Protein AF-A0A944AKH6-F1 (afdb_monomer_lite)

Structure (mmCIF, N/CA/C/O backbone):
data_AF-A0A944AKH6-F1
#
_entry.id   AF-A0A944AKH6-F1
#
loop_
_atom_site.group_PDB
_atom_site.id
_atom_site.type_symbol
_atom_site.label_atom_id
_atom_site.label_alt_id
_atom_site.label_comp_id
_atom_site.label_asym_id
_atom_site.label_entity_id
_atom_site.label_seq_id
_atom_site.pdbx_PDB_ins_code
_atom_site.Cartn_x
_atom_site.Cartn_y
_atom_site.Cartn_z
_atom_site.occupancy
_atom_site.B_iso_or_equiv
_atom_site.auth_seq_id
_atom_site.auth_comp_id
_atom_site.auth_asym_id
_atom_site.auth_atom_id
_atom_site.pdbx_PDB_model_num
ATOM 1 N N . MET A 1 1 ? -28.537 5.935 29.066 1.00 47.75 1 MET A N 1
ATOM 2 C CA . MET A 1 1 ? -27.411 6.896 28.975 1.00 47.75 1 MET A CA 1
ATOM 3 C C . MET A 1 1 ? -26.175 6.103 28.599 1.00 47.75 1 MET A C 1
ATOM 5 O O . MET A 1 1 ? -25.874 5.145 29.293 1.00 47.75 1 MET A O 1
ATOM 9 N N . ILE A 1 2 ? -25.503 6.438 27.497 1.00 58.84 2 ILE A N 1
ATOM 10 C CA . ILE A 1 2 ? -24.245 5.775 27.126 1.00 58.84 2 ILE A CA 1
ATOM 11 C C . ILE A 1 2 ? -23.193 6.201 28.157 1.00 58.84 2 ILE A C 1
ATOM 13 O O . ILE A 1 2 ? -22.821 7.373 28.193 1.00 58.84 2 ILE A O 1
ATOM 17 N N . THR A 1 3 ? -22.761 5.278 29.017 1.00 74.69 3 THR A N 1
ATOM 18 C CA . THR A 1 3 ? -21.702 5.507 30.012 1.00 74.69 3 THR A CA 1
ATOM 19 C C . THR A 1 3 ? -20.430 6.013 29.325 1.00 74.69 3 THR A C 1
ATOM 21 O O . THR A 1 3 ? -20.097 5.548 28.232 1.00 74.69 3 THR A O 1
ATOM 24 N N . ASN A 1 4 ? -19.704 6.950 29.947 1.00 74.19 4 ASN A N 1
ATOM 25 C CA . ASN A 1 4 ? -18.485 7.549 29.377 1.00 74.19 4 ASN A CA 1
ATOM 26 C C . ASN A 1 4 ? -17.455 6.493 28.921 1.00 74.19 4 ASN A C 1
ATOM 28 O O . ASN A 1 4 ? -16.870 6.643 27.850 1.00 74.19 4 ASN A O 1
ATOM 32 N N . GLU A 1 5 ? -17.348 5.367 29.634 1.00 71.94 5 GLU A N 1
ATOM 33 C CA . GLU A 1 5 ? -16.509 4.222 29.245 1.00 71.94 5 GLU A CA 1
ATOM 34 C C . GLU A 1 5 ? -16.887 3.616 27.880 1.00 71.94 5 GLU A C 1
ATOM 36 O O . GLU A 1 5 ? -16.015 3.284 27.075 1.00 71.94 5 GLU A O 1
ATOM 41 N N . LYS A 1 6 ? -18.186 3.504 27.558 1.00 68.44 6 LYS A N 1
ATOM 42 C CA . LYS A 1 6 ? -18.638 3.010 26.244 1.00 68.44 6 LYS A CA 1
ATOM 43 C C . LYS A 1 6 ? -18.266 3.983 25.127 1.00 68.44 6 LYS A C 1
ATOM 45 O O . LYS A 1 6 ? -17.882 3.547 24.043 1.00 68.44 6 LYS A O 1
ATOM 50 N N . LYS A 1 7 ? -18.346 5.293 25.382 1.00 72.81 7 LYS A N 1
ATOM 51 C CA . LYS A 1 7 ? -17.962 6.333 24.412 1.00 72.81 7 LYS A CA 1
ATOM 52 C C . LYS A 1 7 ? -16.475 6.261 24.057 1.00 72.81 7 LYS A C 1
ATOM 54 O O . LYS A 1 7 ? -16.143 6.306 22.873 1.00 72.81 7 LYS A O 1
ATOM 59 N N . GLU A 1 8 ? -15.599 6.088 25.045 1.00 77.69 8 GLU A N 1
ATOM 60 C CA . GLU A 1 8 ? -14.155 5.942 24.814 1.00 77.69 8 GLU A CA 1
ATOM 61 C C . GLU A 1 8 ? -13.819 4.664 24.036 1.00 77.69 8 GLU A C 1
ATOM 63 O O . GLU A 1 8 ? -13.044 4.693 23.074 1.00 77.69 8 GLU A O 1
ATOM 68 N N . GLN A 1 9 ? -14.463 3.542 24.374 1.00 73.81 9 GLN A N 1
ATOM 69 C CA . GLN A 1 9 ? -14.283 2.290 23.636 1.00 73.81 9 GLN A CA 1
ATOM 70 C C . GLN A 1 9 ? -14.719 2.422 22.170 1.00 73.81 9 GLN A C 1
ATOM 72 O O . GLN A 1 9 ? -13.997 1.974 21.275 1.00 73.81 9 GLN A O 1
ATOM 77 N N . LEU A 1 10 ? -15.847 3.085 21.903 1.00 72.12 10 LEU A N 1
ATOM 78 C CA . LEU A 1 10 ? -16.334 3.344 20.545 1.00 72.12 10 LEU A CA 1
ATOM 79 C C . LEU A 1 10 ? -15.378 4.256 19.758 1.00 72.12 10 LEU A C 1
ATOM 81 O O . LEU A 1 10 ? -15.049 3.936 18.615 1.00 72.12 10 LEU A O 1
ATOM 85 N N . GLN A 1 11 ? -14.862 5.331 20.366 1.00 79.81 11 GLN A N 1
ATOM 86 C CA . GLN A 1 11 ? -13.870 6.207 19.724 1.00 79.81 11 GLN A CA 1
ATOM 87 C C . GLN A 1 11 ? -12.568 5.471 19.389 1.00 79.81 11 GLN A C 1
ATOM 89 O O . GLN A 1 11 ? -12.006 5.662 18.309 1.00 79.81 11 GLN A O 1
ATOM 94 N N . SER A 1 12 ? -12.102 4.588 20.276 1.00 77.38 12 SER A N 1
ATOM 95 C CA . SER A 1 12 ? -10.900 3.786 20.026 1.00 77.38 12 SER A CA 1
ATOM 96 C C . SER A 1 12 ? -11.069 2.849 18.821 1.00 77.38 12 SER A C 1
ATOM 98 O O . SER A 1 12 ? -10.146 2.687 18.022 1.00 77.38 12 SER A O 1
ATOM 100 N N . LEU A 1 13 ? -12.261 2.264 18.650 1.00 75.69 13 LEU A N 1
ATOM 101 C CA . LEU A 1 13 ? -12.589 1.401 17.516 1.00 75.69 13 LEU A CA 1
ATOM 102 C C . LEU A 1 13 ? -12.700 2.203 16.216 1.00 75.69 13 LEU A C 1
ATOM 104 O O . LEU A 1 13 ? -12.190 1.756 15.190 1.00 75.69 13 LEU A O 1
ATOM 108 N N . MET A 1 14 ? -13.296 3.398 16.266 1.00 74.00 14 MET A N 1
ATOM 109 C CA . MET A 1 14 ? -13.356 4.307 15.117 1.00 74.00 14 MET A CA 1
ATOM 110 C C . MET A 1 14 ? -11.960 4.716 14.644 1.00 74.00 14 MET A C 1
ATOM 112 O O . MET A 1 14 ? -11.679 4.592 13.454 1.00 74.00 14 MET A O 1
ATOM 116 N N . ARG A 1 15 ? -11.050 5.086 15.559 1.00 79.94 15 ARG A N 1
ATOM 117 C CA . ARG A 1 15 ? -9.652 5.389 15.205 1.00 79.94 15 ARG A CA 1
ATOM 118 C C . ARG A 1 15 ? -8.970 4.222 14.495 1.00 79.94 15 ARG A C 1
ATOM 120 O O . ARG A 1 15 ? -8.298 4.431 13.494 1.00 79.94 15 ARG A O 1
ATOM 127 N N . LYS A 1 16 ? -9.175 2.982 14.957 1.00 77.69 16 LYS A N 1
ATOM 128 C CA . LYS A 1 16 ? -8.605 1.786 14.303 1.00 77.69 16 LYS A CA 1
ATOM 129 C C . LYS A 1 16 ? -9.140 1.583 12.885 1.00 77.69 16 LYS A C 1
ATOM 131 O O . LYS A 1 16 ? -8.378 1.217 11.993 1.00 77.69 16 LYS A O 1
ATOM 136 N N . VAL A 1 17 ? -10.431 1.836 12.668 1.00 77.12 17 VAL A N 1
ATOM 137 C CA . VAL A 1 17 ? -11.050 1.786 11.334 1.00 77.12 17 VAL A CA 1
ATOM 138 C C . VAL A 1 17 ? -10.493 2.884 10.427 1.00 77.12 17 VAL A C 1
ATOM 140 O O . VAL A 1 17 ? -10.210 2.623 9.259 1.00 77.12 17 VAL A O 1
ATOM 143 N N . GLU A 1 18 ? -10.303 4.088 10.956 1.00 80.94 18 GLU A N 1
ATOM 144 C CA . GLU A 1 18 ? -9.761 5.230 10.221 1.00 80.94 18 GLU A CA 1
ATOM 145 C C . GLU A 1 18 ? -8.299 5.001 9.819 1.00 80.94 18 GLU A C 1
ATOM 147 O O . GLU A 1 18 ? -7.948 5.173 8.652 1.00 80.94 18 GLU A O 1
ATOM 152 N N . THR A 1 19 ? -7.472 4.477 10.730 1.00 81.56 19 THR A N 1
ATOM 153 C CA . THR A 1 19 ? -6.099 4.052 10.424 1.00 81.56 19 THR A CA 1
ATOM 154 C C . THR A 1 19 ? -6.072 2.979 9.335 1.00 81.56 19 THR A C 1
ATOM 156 O O . THR A 1 19 ? -5.315 3.108 8.375 1.00 81.56 19 THR A O 1
ATOM 159 N N . ALA A 1 20 ? -6.924 1.950 9.421 1.00 79.38 20 ALA A N 1
ATOM 160 C CA . ALA A 1 20 ? -7.012 0.918 8.385 1.00 79.38 20 ALA A CA 1
ATOM 161 C C . ALA A 1 20 ? -7.420 1.499 7.016 1.00 79.38 20 ALA A C 1
ATOM 163 O O . ALA A 1 20 ? -6.931 1.056 5.977 1.00 79.38 20 ALA A O 1
ATOM 164 N N . ASN A 1 21 ? -8.283 2.520 7.007 1.00 82.56 21 ASN A N 1
ATOM 165 C CA . ASN A 1 21 ? -8.678 3.223 5.789 1.00 82.56 21 ASN A CA 1
ATOM 166 C C . ASN A 1 21 ? -7.524 4.059 5.209 1.00 82.56 21 ASN A C 1
ATOM 168 O O . ASN A 1 21 ? -7.339 4.072 3.994 1.00 82.56 21 ASN A O 1
ATOM 172 N N . GLY A 1 22 ? -6.720 4.696 6.066 1.00 84.56 22 GLY A N 1
ATOM 173 C CA . GLY A 1 22 ? -5.494 5.393 5.669 1.00 84.56 22 GLY A CA 1
ATOM 174 C C . GLY A 1 22 ? -4.469 4.453 5.028 1.00 84.56 22 GLY A C 1
ATOM 175 O O . GLY A 1 22 ? -3.979 4.738 3.939 1.00 84.56 22 GLY A O 1
ATOM 176 N N . PHE A 1 23 ? -4.219 3.286 5.632 1.00 84.12 23 PHE A N 1
ATOM 177 C CA . PHE A 1 23 ? -3.347 2.260 5.042 1.00 84.12 23 PHE A CA 1
ATOM 178 C C . PHE A 1 23 ? -3.841 1.803 3.668 1.00 84.12 23 PHE A C 1
ATOM 180 O O . PHE A 1 23 ? -3.056 1.732 2.726 1.00 84.12 23 PHE A O 1
ATOM 187 N N . ARG A 1 24 ? -5.149 1.564 3.517 1.00 83.50 24 ARG A N 1
ATOM 188 C CA . ARG A 1 24 ? -5.742 1.214 2.219 1.00 83.50 24 ARG A CA 1
ATOM 189 C C . ARG A 1 24 ? -5.487 2.281 1.150 1.00 83.50 24 ARG A C 1
ATOM 191 O O . ARG A 1 24 ? -5.232 1.926 0.005 1.00 83.50 24 ARG A O 1
ATOM 198 N N . LEU A 1 25 ? -5.566 3.566 1.495 1.00 87.25 25 LEU A N 1
ATOM 199 C CA . LEU A 1 25 ? -5.293 4.649 0.545 1.00 87.25 25 LEU A CA 1
ATOM 200 C C . LEU A 1 25 ? -3.827 4.672 0.102 1.00 87.25 25 LEU A C 1
ATOM 202 O O . LEU A 1 25 ? -3.565 4.900 -1.074 1.00 87.25 25 LEU A O 1
ATOM 206 N N . ILE A 1 26 ? -2.890 4.390 1.012 1.00 89.94 26 ILE A N 1
ATOM 207 C CA . ILE A 1 26 ? -1.462 4.280 0.684 1.00 89.94 26 ILE A CA 1
ATOM 208 C C . ILE A 1 26 ? -1.230 3.143 -0.316 1.00 89.94 26 ILE A C 1
ATOM 210 O O . ILE A 1 26 ? -0.576 3.362 -1.331 1.00 89.94 26 ILE A O 1
ATOM 214 N N . PHE A 1 27 ? -1.815 1.968 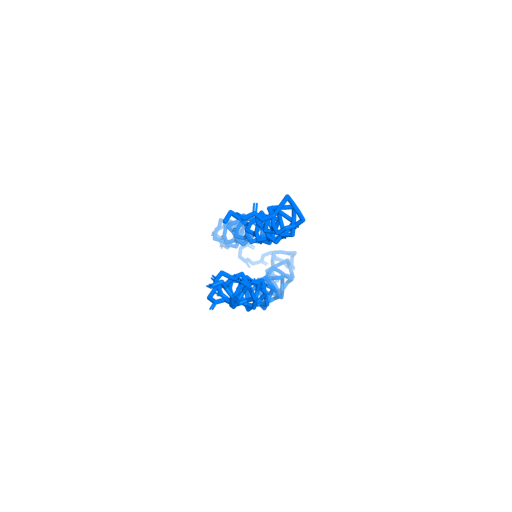-0.070 1.00 86.62 27 PHE A N 1
ATOM 215 C CA . PHE A 1 27 ? -1.743 0.819 -0.981 1.00 86.62 27 PHE A CA 1
ATOM 216 C C . PHE A 1 27 ? -2.283 1.162 -2.374 1.00 86.62 27 PHE A C 1
ATOM 218 O O . PHE A 1 27 ? -1.565 1.066 -3.366 1.00 86.62 27 PHE A O 1
ATOM 225 N N . LEU A 1 28 ? -3.485 1.743 -2.446 1.00 87.88 28 LEU A N 1
ATOM 226 C CA . LEU A 1 28 ? -4.063 2.196 -3.717 1.00 87.88 28 LEU A CA 1
ATOM 227 C C . LEU A 1 28 ? -3.183 3.223 -4.447 1.00 87.88 28 LEU A C 1
ATOM 229 O O . LEU A 1 28 ? -3.081 3.187 -5.673 1.00 87.88 28 LEU A O 1
ATOM 233 N N . PHE A 1 29 ? -2.548 4.135 -3.712 1.00 92.00 29 PHE A N 1
ATOM 234 C CA . PHE A 1 29 ? -1.649 5.128 -4.292 1.00 92.00 29 PHE A CA 1
ATOM 235 C C . PHE A 1 29 ? -0.373 4.488 -4.855 1.00 92.00 29 PHE A C 1
ATOM 237 O O . PHE A 1 29 ? 0.034 4.810 -5.972 1.00 92.00 29 PHE A O 1
ATOM 244 N N . VAL A 1 30 ? 0.227 3.542 -4.129 1.00 90.75 30 VAL A N 1
ATOM 245 C CA . VAL A 1 30 ? 1.376 2.761 -4.614 1.00 90.75 30 VAL A CA 1
ATOM 246 C C . VAL A 1 30 ? 0.990 1.957 -5.855 1.00 90.75 30 VAL A C 1
ATOM 248 O O . VAL A 1 30 ? 1.705 2.010 -6.857 1.00 90.75 30 VAL A O 1
ATOM 251 N N . GLY A 1 31 ? -0.164 1.287 -5.835 1.00 91.00 31 GLY A N 1
ATOM 252 C CA . GLY A 1 31 ? -0.701 0.571 -6.989 1.00 91.00 31 GLY A CA 1
ATOM 253 C C . GLY A 1 31 ? -0.853 1.471 -8.218 1.00 91.00 31 GLY A C 1
ATOM 254 O O . GLY A 1 31 ? -0.416 1.100 -9.306 1.00 91.00 31 GLY A O 1
ATOM 255 N N . LEU A 1 32 ? -1.380 2.690 -8.050 1.00 93.06 32 LEU A N 1
ATOM 256 C CA . LEU A 1 32 ? -1.495 3.671 -9.134 1.00 93.06 32 LEU A CA 1
ATOM 257 C C . LEU A 1 32 ? -0.128 4.052 -9.723 1.00 93.06 32 LEU A C 1
ATOM 259 O O . LEU A 1 32 ? 0.022 4.093 -10.945 1.00 93.06 32 LEU A O 1
ATOM 263 N N . LEU A 1 33 ? 0.874 4.307 -8.876 1.00 93.75 33 LEU A N 1
ATOM 264 C CA . LEU A 1 33 ? 2.228 4.642 -9.328 1.00 93.75 33 LEU A CA 1
ATOM 265 C C . LEU A 1 33 ? 2.874 3.496 -10.111 1.00 93.75 33 LEU A C 1
ATOM 267 O O . LEU A 1 33 ? 3.482 3.741 -11.153 1.00 93.75 33 LEU A O 1
ATOM 271 N N . LEU A 1 34 ? 2.714 2.252 -9.651 1.00 92.25 34 LEU A N 1
ATOM 272 C CA . LEU A 1 34 ? 3.201 1.074 -10.372 1.00 92.25 34 LEU A CA 1
ATOM 273 C C . LEU A 1 34 ? 2.518 0.930 -11.731 1.00 92.25 34 LEU A C 1
ATOM 275 O O . LEU A 1 34 ? 3.178 0.626 -12.722 1.00 92.25 34 LEU A O 1
ATOM 279 N N . LEU A 1 35 ? 1.213 1.192 -11.794 1.00 92.06 35 LEU A N 1
ATOM 280 C CA . LEU A 1 35 ? 0.443 1.110 -13.030 1.00 92.06 35 LEU A CA 1
ATOM 281 C C . LEU A 1 35 ? 0.907 2.159 -14.047 1.00 92.06 35 LEU A C 1
ATOM 283 O O . LEU A 1 35 ? 1.098 1.837 -15.218 1.00 92.06 35 LEU A O 1
ATOM 287 N N . LEU A 1 36 ? 1.165 3.390 -13.595 1.00 93.44 36 LEU A N 1
ATOM 288 C CA . LEU A 1 36 ? 1.754 4.443 -14.425 1.00 93.44 36 LEU A CA 1
ATOM 289 C C . LEU A 1 36 ? 3.166 4.065 -14.884 1.00 93.44 36 LEU A C 1
ATOM 291 O O . LEU A 1 36 ? 3.468 4.175 -16.071 1.00 93.44 36 LEU A O 1
ATOM 295 N N . PHE A 1 37 ? 4.013 3.576 -13.975 1.00 92.38 37 PHE A N 1
ATOM 296 C CA . PHE A 1 37 ? 5.367 3.130 -14.300 1.00 92.38 37 PHE A CA 1
ATOM 297 C C . PHE A 1 37 ? 5.364 2.031 -15.368 1.00 92.38 37 PHE A C 1
ATOM 299 O O . PHE A 1 37 ? 6.084 2.140 -16.357 1.00 92.38 37 PHE A O 1
ATOM 306 N N . LEU A 1 38 ? 4.523 1.007 -15.211 1.00 91.75 38 LEU A N 1
ATOM 307 C CA . LEU A 1 38 ? 4.388 -0.075 -16.183 1.00 91.75 38 LEU A CA 1
ATOM 308 C C . LEU A 1 38 ? 3.830 0.435 -17.514 1.00 91.75 38 LEU A C 1
ATOM 310 O O . LEU A 1 38 ? 4.370 0.105 -18.564 1.00 91.75 38 LEU A O 1
ATOM 314 N N . TYR A 1 39 ? 2.789 1.269 -17.490 1.00 93.00 39 TYR A N 1
ATOM 315 C CA . TYR A 1 39 ? 2.147 1.769 -18.705 1.00 93.00 39 TYR A CA 1
ATOM 316 C C . TYR A 1 39 ? 3.073 2.665 -19.538 1.00 93.00 39 TYR A C 1
ATOM 318 O O . TYR A 1 39 ? 3.236 2.448 -20.740 1.00 93.00 39 TYR A O 1
ATOM 326 N N . PHE A 1 40 ? 3.695 3.667 -18.913 1.00 93.88 40 PHE A N 1
ATOM 327 C CA . PHE A 1 40 ? 4.606 4.582 -19.603 1.00 93.88 40 PHE A CA 1
ATOM 328 C C . PHE A 1 40 ? 5.956 3.929 -19.892 1.00 93.88 40 PHE A C 1
ATOM 330 O O . PHE A 1 40 ? 6.504 4.106 -20.980 1.00 93.88 40 PHE A O 1
ATOM 337 N N . GLY A 1 41 ? 6.473 3.137 -18.953 1.00 89.94 41 GLY A N 1
ATOM 338 C CA . GLY A 1 41 ? 7.729 2.421 -19.122 1.00 89.94 41 GLY A CA 1
ATOM 339 C C . GLY A 1 41 ? 7.661 1.398 -20.252 1.00 89.94 41 GLY A C 1
ATOM 340 O O . GLY A 1 41 ? 8.590 1.330 -21.048 1.00 89.94 41 GLY A O 1
ATOM 341 N N . ASN A 1 42 ? 6.530 0.708 -20.428 1.00 91.56 42 ASN A N 1
ATOM 342 C CA . ASN A 1 42 ? 6.359 -0.230 -21.536 1.00 91.56 42 ASN A CA 1
ATOM 343 C C . ASN A 1 42 ? 6.328 0.473 -22.902 1.00 91.56 42 ASN A C 1
ATOM 345 O O . ASN A 1 42 ? 6.706 -0.119 -23.901 1.00 91.56 42 ASN A O 1
ATOM 349 N N . LYS A 1 43 ? 5.918 1.746 -22.974 1.00 90.81 43 LYS A N 1
ATOM 350 C CA . LYS A 1 43 ? 5.957 2.510 -24.233 1.00 90.81 43 LYS A CA 1
ATOM 351 C C . LYS A 1 43 ? 7.348 3.023 -24.593 1.00 90.81 43 LYS A C 1
ATOM 353 O O . LYS A 1 43 ? 7.632 3.190 -25.772 1.00 90.81 43 LYS A O 1
ATOM 358 N N . MET A 1 44 ? 8.181 3.320 -23.598 1.00 91.50 44 MET A N 1
ATOM 359 C CA . MET A 1 44 ? 9.483 3.962 -23.815 1.00 91.50 44 MET A CA 1
ATOM 360 C C . MET A 1 44 ? 10.669 2.994 -23.724 1.00 91.50 44 MET A C 1
ATOM 362 O O . MET A 1 44 ? 11.703 3.246 -24.332 1.00 91.50 44 MET A O 1
ATOM 366 N N . PHE A 1 45 ? 10.537 1.900 -22.970 1.00 91.88 45 PHE A N 1
ATOM 367 C CA . PHE A 1 45 ? 11.658 1.058 -22.545 1.00 91.88 45 PHE A CA 1
ATOM 368 C C . PHE A 1 45 ? 11.343 -0.447 -22.589 1.00 91.88 45 PHE A C 1
ATOM 370 O O . PHE A 1 45 ? 11.967 -1.208 -21.851 1.00 91.88 45 PHE A O 1
ATOM 377 N N . ALA A 1 46 ? 10.398 -0.884 -23.433 1.00 83.62 46 ALA A N 1
ATOM 378 C CA . ALA A 1 46 ? 9.924 -2.276 -23.506 1.00 83.62 46 ALA A CA 1
ATOM 379 C C . ALA A 1 46 ? 11.057 -3.319 -23.537 1.00 83.62 46 ALA A C 1
ATOM 381 O O . ALA A 1 46 ? 11.026 -4.291 -22.785 1.00 83.62 46 ALA A O 1
ATOM 382 N N . ASP A 1 47 ? 12.089 -3.074 -24.348 1.00 91.00 47 ASP A N 1
ATOM 383 C CA . ASP A 1 47 ? 13.193 -4.017 -24.566 1.00 91.00 47 ASP A CA 1
ATOM 384 C C . ASP A 1 47 ? 14.359 -3.831 -23.584 1.00 91.00 47 ASP A C 1
ATOM 386 O O . ASP A 1 47 ? 15.357 -4.556 -23.617 1.00 91.00 47 ASP A O 1
ATOM 390 N N . ALA A 1 48 ? 14.271 -2.847 -22.687 1.00 93.12 48 ALA A N 1
ATOM 391 C CA . ALA A 1 48 ? 15.343 -2.574 -21.751 1.00 93.12 48 ALA A CA 1
ATOM 392 C C . ALA A 1 48 ? 15.371 -3.638 -20.642 1.00 93.12 48 ALA A C 1
ATOM 394 O O . ALA A 1 48 ? 14.430 -3.795 -19.863 1.00 93.12 48 ALA A O 1
ATOM 395 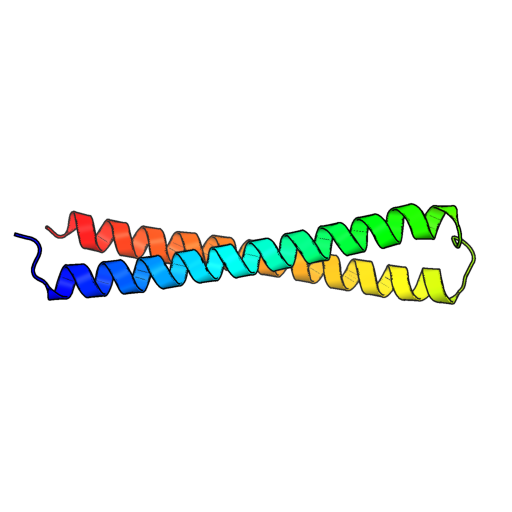N N . ALA A 1 49 ? 16.505 -4.325 -20.490 1.00 92.06 49 ALA A N 1
ATOM 396 C CA . ALA A 1 49 ? 16.668 -5.393 -19.498 1.00 92.06 49 ALA A CA 1
ATOM 397 C C . ALA A 1 49 ? 16.453 -4.941 -18.037 1.00 92.06 49 ALA A C 1
ATOM 399 O O . ALA A 1 49 ? 16.154 -5.768 -17.169 1.00 92.06 49 ALA A O 1
ATOM 400 N N . TRP A 1 50 ? 16.633 -3.649 -17.738 1.00 91.81 50 TRP A N 1
ATOM 401 C CA . TRP A 1 50 ? 16.307 -3.081 -16.427 1.00 91.81 50 TRP A CA 1
ATOM 402 C C . TRP A 1 50 ? 14.795 -2.915 -16.250 1.00 91.81 50 TRP A C 1
ATOM 404 O O . TRP A 1 50 ? 14.289 -3.197 -15.167 1.00 91.81 50 TRP A O 1
ATOM 414 N N . PHE A 1 51 ? 14.072 -2.529 -17.307 1.00 92.69 51 PHE A N 1
ATOM 415 C CA . PHE A 1 51 ? 12.624 -2.344 -17.280 1.00 92.69 51 PHE A CA 1
ATOM 416 C C . PHE A 1 51 ? 11.908 -3.687 -17.150 1.00 92.69 51 PHE A C 1
ATOM 418 O O . PHE A 1 51 ? 11.032 -3.820 -16.307 1.00 92.69 51 PHE A O 1
ATOM 425 N N . ILE A 1 52 ? 12.351 -4.716 -17.878 1.00 91.50 52 ILE A N 1
ATOM 426 C CA . ILE A 1 52 ? 11.811 -6.081 -17.758 1.00 91.50 52 ILE A CA 1
ATOM 427 C C . ILE A 1 52 ? 11.966 -6.604 -16.318 1.00 91.50 52 ILE A C 1
ATOM 429 O O . ILE A 1 52 ? 11.017 -7.124 -15.726 1.00 91.50 52 ILE A O 1
ATOM 433 N N . ARG A 1 53 ? 13.147 -6.415 -15.709 1.00 92.94 53 ARG A N 1
ATOM 434 C CA . ARG A 1 53 ? 13.395 -6.796 -14.307 1.00 92.94 53 ARG A CA 1
ATOM 435 C C . ARG A 1 53 ? 12.557 -5.978 -13.325 1.00 92.94 53 ARG A C 1
ATOM 437 O O . ARG A 1 53 ? 11.951 -6.553 -12.422 1.00 92.94 53 ARG A O 1
ATOM 444 N N . ALA A 1 54 ? 12.496 -4.661 -13.509 1.00 91.00 54 ALA A N 1
ATOM 445 C CA . ALA A 1 54 ? 11.683 -3.773 -12.685 1.00 91.00 54 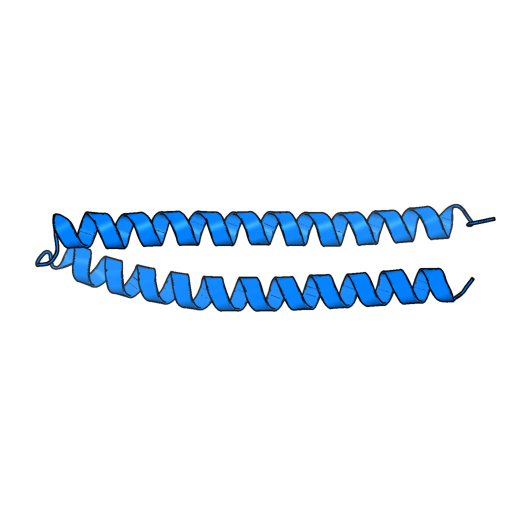ALA A CA 1
ATOM 446 C C . ALA A 1 54 ? 10.187 -4.097 -12.804 1.00 91.00 54 ALA A C 1
ATOM 448 O O . ALA A 1 54 ? 9.485 -4.084 -11.799 1.00 91.00 54 ALA A O 1
ATOM 449 N N . GLY A 1 55 ? 9.713 -4.463 -13.996 1.00 91.19 55 GLY A N 1
ATOM 450 C CA . GLY A 1 55 ? 8.341 -4.886 -14.247 1.00 91.19 55 GLY A CA 1
ATOM 451 C C . GLY A 1 55 ? 7.985 -6.153 -13.475 1.00 91.19 55 GLY A C 1
ATOM 452 O O . GLY A 1 55 ? 6.966 -6.184 -12.792 1.00 91.19 55 GLY A O 1
ATOM 453 N N . GLY A 1 56 ? 8.864 -7.161 -13.477 1.00 90.69 56 GLY A N 1
ATOM 454 C CA . GLY A 1 56 ? 8.678 -8.365 -12.659 1.00 90.69 56 GLY A CA 1
ATOM 455 C C . GLY A 1 56 ? 8.592 -8.071 -11.154 1.00 90.69 56 GLY A C 1
ATOM 456 O O . GLY A 1 56 ? 7.789 -8.678 -10.447 1.00 90.69 56 GLY A O 1
ATOM 457 N N . ILE A 1 57 ? 9.377 -7.111 -10.657 1.00 91.88 57 ILE A N 1
ATOM 458 C CA . ILE A 1 57 ? 9.292 -6.652 -9.261 1.00 91.88 57 ILE A CA 1
ATOM 459 C C . ILE A 1 57 ? 7.979 -5.893 -9.019 1.00 91.88 57 ILE A C 1
ATOM 461 O O . ILE A 1 57 ? 7.307 -6.153 -8.025 1.00 91.88 57 ILE A O 1
ATOM 465 N N . ALA A 1 58 ? 7.585 -5.002 -9.931 1.00 91.31 58 ALA A N 1
ATOM 466 C CA . ALA A 1 58 ? 6.345 -4.237 -9.846 1.00 91.31 58 ALA A CA 1
ATOM 467 C C . ALA A 1 58 ? 5.110 -5.147 -9.783 1.00 91.31 58 ALA A C 1
ATOM 469 O O . ALA A 1 58 ? 4.234 -4.914 -8.955 1.00 91.31 58 ALA A O 1
ATOM 470 N N . PHE A 1 59 ? 5.071 -6.220 -10.581 1.00 88.94 59 PHE A N 1
ATOM 471 C CA . PHE A 1 59 ? 4.003 -7.220 -10.512 1.00 88.94 59 PHE A CA 1
ATOM 472 C C . PHE A 1 59 ? 3.950 -7.917 -9.152 1.00 88.94 59 PHE A C 1
ATOM 474 O O . PHE A 1 59 ? 2.878 -7.988 -8.560 1.00 88.94 59 PHE A O 1
ATOM 481 N N . LYS A 1 60 ? 5.093 -8.344 -8.601 1.00 91.69 60 LYS A N 1
ATOM 482 C CA . LYS A 1 60 ? 5.134 -8.930 -7.250 1.00 91.69 60 LYS A CA 1
ATOM 483 C C . LYS A 1 60 ? 4.655 -7.954 -6.177 1.00 91.69 60 LYS A C 1
ATOM 485 O O . LYS A 1 60 ? 3.953 -8.357 -5.256 1.00 91.69 60 LYS A O 1
ATOM 490 N N . ILE A 1 61 ? 5.030 -6.677 -6.275 1.00 89.81 61 ILE A N 1
ATOM 491 C CA . ILE A 1 61 ? 4.546 -5.658 -5.336 1.00 89.81 61 ILE A CA 1
ATOM 492 C C . ILE A 1 61 ? 3.028 -5.505 -5.474 1.00 89.81 61 ILE A C 1
ATOM 494 O O . ILE A 1 61 ? 2.341 -5.491 -4.460 1.00 89.81 61 ILE A O 1
ATOM 498 N N . ALA A 1 62 ? 2.498 -5.454 -6.699 1.00 88.25 62 ALA A N 1
ATOM 499 C CA . ALA A 1 62 ? 1.061 -5.361 -6.943 1.00 88.25 62 ALA A CA 1
ATOM 500 C C . ALA A 1 62 ? 0.286 -6.585 -6.415 1.00 88.25 62 ALA A C 1
ATOM 502 O O . ALA A 1 62 ? -0.788 -6.425 -5.841 1.00 88.25 62 ALA A O 1
ATOM 503 N N . GLU A 1 63 ? 0.833 -7.798 -6.541 1.00 89.75 63 GLU A N 1
ATOM 504 C CA . GLU A 1 63 ? 0.253 -9.007 -5.937 1.00 89.75 63 GLU A CA 1
ATOM 505 C C . GLU A 1 63 ? 0.129 -8.870 -4.413 1.00 89.75 63 GLU A C 1
ATOM 507 O O . GLU A 1 63 ? -0.941 -9.108 -3.846 1.00 89.75 63 GLU A O 1
ATOM 512 N N . TRP A 1 64 ? 1.200 -8.430 -3.743 1.00 90.06 64 TRP A N 1
ATOM 513 C CA . TRP A 1 64 ? 1.180 -8.179 -2.300 1.00 90.06 64 TRP A CA 1
ATOM 514 C C . TRP A 1 64 ? 0.228 -7.046 -1.910 1.00 90.06 64 TRP A C 1
ATOM 516 O O . TRP A 1 64 ? -0.461 -7.155 -0.895 1.00 90.06 64 TRP A O 1
ATOM 526 N N . ASP A 1 65 ? 0.149 -5.991 -2.718 1.00 89.06 65 ASP A N 1
ATOM 527 C CA . ASP A 1 65 ? -0.753 -4.858 -2.508 1.00 89.06 65 ASP A CA 1
ATOM 528 C C . ASP A 1 65 ? -2.221 -5.312 -2.467 1.00 89.06 65 ASP A C 1
ATOM 530 O O . ASP A 1 65 ? -2.961 -4.993 -1.531 1.00 89.06 65 ASP A O 1
ATOM 534 N N . VAL A 1 66 ? -2.621 -6.174 -3.409 1.00 88.25 66 VAL A N 1
ATOM 535 C CA . VAL A 1 66 ? -3.965 -6.772 -3.441 1.00 88.25 66 VAL A CA 1
ATOM 536 C C . VAL A 1 66 ? -4.239 -7.591 -2.178 1.00 88.25 66 VAL A C 1
ATOM 538 O O . VAL A 1 66 ? -5.295 -7.431 -1.559 1.00 88.25 66 VAL A O 1
ATOM 541 N N . VAL A 1 67 ? -3.293 -8.430 -1.745 1.00 91.31 67 VAL A N 1
ATOM 542 C CA . VAL A 1 67 ? -3.437 -9.226 -0.511 1.00 91.31 67 VAL A CA 1
ATOM 543 C C . VAL A 1 67 ? -3.621 -8.320 0.713 1.00 91.31 67 VAL A C 1
ATOM 545 O O . VAL A 1 67 ? -4.499 -8.568 1.544 1.00 91.31 67 VAL A O 1
ATOM 548 N N . LEU A 1 68 ? -2.854 -7.234 0.816 1.00 87.62 68 LEU A N 1
ATOM 549 C CA . LEU A 1 68 ? -2.946 -6.282 1.926 1.00 87.62 68 LEU A CA 1
ATOM 550 C C . LEU A 1 68 ? -4.272 -5.503 1.920 1.00 87.62 68 LEU A C 1
ATOM 552 O O . LEU A 1 68 ? -4.873 -5.293 2.980 1.00 87.62 68 LEU A O 1
ATOM 556 N N . ILE A 1 69 ? -4.797 -5.137 0.748 1.00 86.00 69 ILE A N 1
ATOM 557 C CA . ILE A 1 69 ? -6.131 -4.527 0.613 1.00 86.00 69 ILE A CA 1
ATOM 558 C C . ILE A 1 69 ? -7.230 -5.494 1.079 1.00 86.00 69 ILE A C 1
ATOM 560 O O . ILE A 1 69 ? -8.170 -5.092 1.776 1.00 86.00 69 ILE A O 1
ATOM 564 N N . VAL A 1 70 ? -7.114 -6.779 0.746 1.00 88.62 70 VAL A N 1
ATOM 565 C CA . VAL A 1 70 ? -8.061 -7.803 1.207 1.00 88.62 70 VAL A CA 1
ATOM 566 C C . VAL A 1 70 ? -8.001 -7.943 2.732 1.00 88.62 70 VAL A C 1
ATOM 568 O O . VAL A 1 70 ? -9.037 -7.859 3.395 1.00 88.62 70 VAL A O 1
ATOM 571 N N . ILE A 1 71 ? -6.803 -8.058 3.314 1.00 88.81 71 ILE A N 1
ATOM 572 C CA . ILE A 1 71 ? -6.620 -8.156 4.772 1.00 88.81 71 ILE A CA 1
ATOM 573 C C . ILE A 1 71 ? -7.201 -6.929 5.484 1.00 88.81 71 ILE A C 1
ATOM 575 O O . ILE A 1 71 ? -7.984 -7.072 6.424 1.00 88.81 71 ILE A O 1
ATOM 579 N N . THR A 1 72 ? -6.877 -5.717 5.029 1.00 85.38 72 THR A N 1
ATOM 580 C CA . THR A 1 72 ? -7.403 -4.474 5.627 1.00 85.38 72 THR A CA 1
ATOM 581 C C . THR A 1 72 ? -8.927 -4.387 5.531 1.00 85.38 72 THR A C 1
ATOM 583 O O . THR A 1 72 ? -9.578 -3.907 6.464 1.00 85.38 72 THR A O 1
ATOM 586 N N . THR A 1 73 ? -9.521 -4.920 4.460 1.00 85.12 73 THR A N 1
ATOM 587 C CA . THR A 1 73 ? -10.979 -5.018 4.306 1.00 85.12 73 THR A CA 1
ATOM 588 C C . THR A 1 73 ? -11.596 -5.942 5.357 1.00 85.12 73 THR A C 1
ATOM 590 O O . THR A 1 73 ? -12.558 -5.549 6.021 1.00 85.12 73 THR A O 1
ATOM 593 N N . PHE A 1 74 ? -11.018 -7.125 5.587 1.00 87.94 74 PHE A N 1
ATOM 594 C CA . PHE A 1 74 ? -11.477 -8.033 6.645 1.00 87.94 74 PHE A CA 1
ATOM 595 C C . PHE A 1 74 ? -11.297 -7.443 8.047 1.00 87.94 74 PHE A C 1
ATOM 597 O O . PHE A 1 74 ? -12.199 -7.553 8.878 1.00 87.94 74 PHE A O 1
ATOM 604 N N . VAL A 1 75 ? -10.179 -6.760 8.306 1.00 85.25 75 VAL A N 1
ATOM 605 C CA . VAL A 1 75 ? -9.933 -6.066 9.581 1.00 85.25 75 VAL A CA 1
ATOM 606 C C . VAL A 1 75 ? -11.003 -5.000 9.836 1.00 85.25 75 VAL A C 1
ATOM 608 O O . VAL A 1 75 ? -11.567 -4.939 10.932 1.00 85.25 75 VAL A O 1
ATOM 611 N N . LYS A 1 76 ? -11.342 -4.195 8.821 1.00 81.62 76 LYS A N 1
ATOM 612 C CA . LYS A 1 76 ? -12.416 -3.195 8.905 1.00 81.62 76 LYS A CA 1
ATOM 613 C C . LYS A 1 76 ? -13.761 -3.853 9.213 1.00 81.62 76 LYS A C 1
ATOM 615 O O . LYS A 1 76 ? -14.460 -3.408 10.119 1.00 81.62 76 LYS A O 1
ATOM 620 N N . LEU A 1 77 ? -14.082 -4.947 8.522 1.00 85.81 77 LEU A N 1
ATOM 621 C CA . LEU A 1 77 ? -15.322 -5.698 8.718 1.00 85.81 77 LEU A CA 1
ATOM 622 C C . LEU A 1 77 ? -15.421 -6.268 10.142 1.00 85.81 77 LEU A C 1
ATOM 624 O O . LEU A 1 77 ? -16.452 -6.115 10.796 1.00 85.81 77 LEU A O 1
ATOM 628 N N . TYR A 1 78 ? -14.334 -6.839 10.666 1.00 85.88 78 TYR A N 1
ATOM 629 C CA . TYR A 1 78 ? -14.269 -7.339 12.040 1.00 85.88 78 TYR A CA 1
ATOM 630 C C . TYR A 1 78 ? -14.515 -6.234 13.078 1.00 85.88 78 TYR A C 1
ATOM 632 O O . TYR A 1 78 ? -15.332 -6.406 13.989 1.00 85.88 78 TYR A O 1
ATOM 640 N N . PHE A 1 79 ? -13.860 -5.077 12.937 1.00 80.88 79 PHE A N 1
ATOM 641 C CA . PHE A 1 79 ? -14.071 -3.955 13.854 1.00 80.88 79 PHE A CA 1
ATOM 642 C C . PHE A 1 79 ? -15.481 -3.366 13.747 1.00 80.88 79 PHE A C 1
ATOM 644 O O . PHE A 1 79 ? -16.082 -3.073 14.781 1.00 80.88 79 PHE A O 1
ATOM 651 N N . SER A 1 80 ? -16.050 -3.270 12.544 1.00 78.88 80 SER A N 1
ATOM 652 C CA . SER A 1 80 ? -17.443 -2.851 12.345 1.00 78.88 80 SER A CA 1
ATOM 653 C C . SER A 1 80 ? -18.442 -3.823 12.982 1.00 78.88 80 SER A C 1
ATOM 655 O O . SER A 1 80 ? -19.389 -3.389 13.636 1.00 78.88 80 SER A O 1
ATOM 657 N N . LEU A 1 81 ? -18.220 -5.139 12.880 1.00 85.12 81 LEU A N 1
ATOM 658 C CA . LEU A 1 81 ? -19.047 -6.135 13.571 1.00 85.12 81 LEU A CA 1
ATOM 659 C C . LEU A 1 81 ? -18.943 -6.004 15.095 1.00 85.12 81 LEU A C 1
ATOM 661 O O . LEU A 1 81 ? -19.958 -6.081 15.790 1.00 85.12 81 LEU A O 1
ATOM 665 N N . LYS A 1 82 ? -17.734 -5.782 15.625 1.00 79.88 82 LYS A N 1
ATOM 666 C CA . LYS A 1 82 ? -17.516 -5.563 17.061 1.00 79.88 82 LYS A CA 1
ATOM 667 C C . LYS A 1 82 ? -18.223 -4.294 17.551 1.00 79.88 82 LYS A C 1
ATOM 669 O O . LYS A 1 82 ? -18.865 -4.335 18.597 1.00 79.88 82 LYS A O 1
ATOM 674 N N . TYR A 1 83 ? -18.152 -3.211 16.778 1.00 75.75 83 TYR A N 1
ATOM 675 C CA . TYR A 1 83 ? -18.860 -1.954 17.031 1.00 75.75 83 TYR A CA 1
ATOM 676 C C . TYR A 1 83 ? -20.383 -2.163 17.075 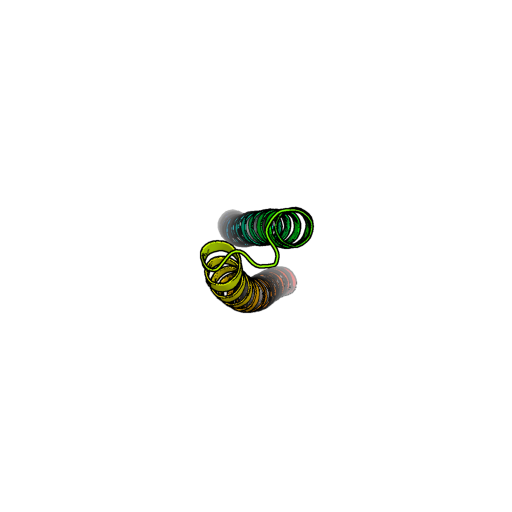1.00 75.75 83 TYR A C 1
ATOM 678 O O . TYR A 1 83 ? -21.024 -1.809 18.062 1.00 75.75 83 TYR A O 1
ATOM 686 N N . ASN A 1 84 ? -20.954 -2.845 16.076 1.00 78.88 84 ASN A N 1
ATOM 687 C CA . ASN A 1 84 ? -22.392 -3.133 16.032 1.00 78.88 84 ASN A CA 1
ATOM 688 C C . ASN A 1 84 ? -22.860 -4.032 17.185 1.00 78.88 84 ASN A C 1
ATOM 690 O O . ASN A 1 84 ? -23.944 -3.821 17.722 1.00 78.88 84 ASN A O 1
ATOM 694 N N . ARG A 1 85 ? -22.055 -5.024 17.596 1.00 80.06 85 ARG A N 1
ATOM 695 C CA . ARG A 1 85 ? -22.359 -5.855 18.774 1.00 80.06 85 ARG A CA 1
ATOM 696 C C . ARG A 1 85 ? -22.346 -5.050 20.072 1.00 80.06 85 ARG A C 1
ATOM 698 O O . ARG A 1 85 ? -23.177 -5.315 20.929 1.00 80.06 85 ARG A O 1
ATOM 705 N N . LEU A 1 86 ? -21.425 -4.096 20.224 1.00 73.56 86 LEU A N 1
ATOM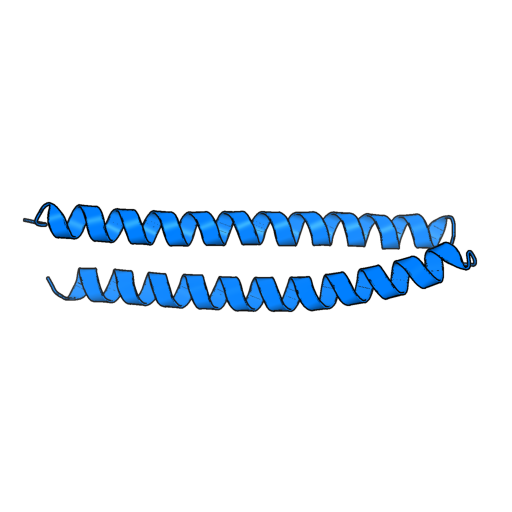 706 C CA . LEU A 1 86 ? -21.367 -3.209 21.393 1.00 73.56 86 LEU A CA 1
ATOM 707 C C . LEU A 1 86 ? -22.588 -2.282 21.472 1.00 73.56 86 LEU A C 1
ATOM 709 O O . LEU A 1 86 ? -23.099 -2.067 22.566 1.00 73.56 86 LEU A O 1
ATOM 713 N N . LEU A 1 87 ? -23.067 -1.794 20.325 1.00 69.94 87 LEU A N 1
ATOM 714 C CA . LEU A 1 87 ? -24.269 -0.960 20.212 1.00 69.94 87 LEU A CA 1
ATOM 715 C C . LEU A 1 87 ? -25.578 -1.721 20.451 1.00 69.94 87 LEU A C 1
ATOM 717 O O . LEU A 1 87 ? -26.476 -1.177 21.073 1.00 69.94 87 LEU A O 1
ATOM 721 N N . LYS A 1 88 ? -25.694 -2.971 19.982 1.00 64.81 88 LYS A N 1
ATOM 722 C CA . LYS A 1 88 ? -26.890 -3.820 20.182 1.00 64.81 88 LYS A CA 1
ATOM 723 C C . LYS A 1 88 ? -27.007 -4.447 21.578 1.00 64.81 88 LYS A C 1
ATOM 725 O O . LYS A 1 88 ? -27.972 -5.158 21.830 1.00 64.81 88 LYS A O 1
ATOM 730 N N . LYS A 1 89 ? -25.987 -4.296 22.428 1.00 54.19 89 LYS A N 1
ATOM 731 C CA . LYS A 1 89 ? -25.976 -4.829 23.801 1.00 54.19 89 LYS A CA 1
ATOM 732 C C . LYS A 1 89 ? -26.488 -3.808 24.834 1.00 54.19 89 LYS A C 1
ATOM 734 O O . LYS A 1 89 ? -26.401 -4.091 26.025 1.00 54.19 89 LYS A O 1
ATOM 739 N N . ASP A 1 90 ? -26.932 -2.637 24.374 1.00 44.62 90 ASP A N 1
ATOM 740 C CA . ASP A 1 90 ? -27.862 -1.731 25.070 1.00 44.62 90 ASP A CA 1
ATOM 741 C C . ASP A 1 90 ? -29.298 -2.024 24.613 1.00 44.62 90 ASP A C 1
ATOM 743 O O . ASP A 1 90 ? -30.222 -1.761 25.411 1.00 44.62 90 ASP A O 1
#

Radius of gyration: 20.08 Å; chains: 1; bounding box: 44×17×55 Å

Sequence (90 aa):
MITNEKKEQLQSLMRKVETANGFRLIFLFVGLLLLLFLYFGNKMFADAAWFIRAGGIAFKIAEWDVVLIVITTFVKLYFSLKYNRLLKKD

pLDDT: mean 83.71, std 9.94, range [44.62, 9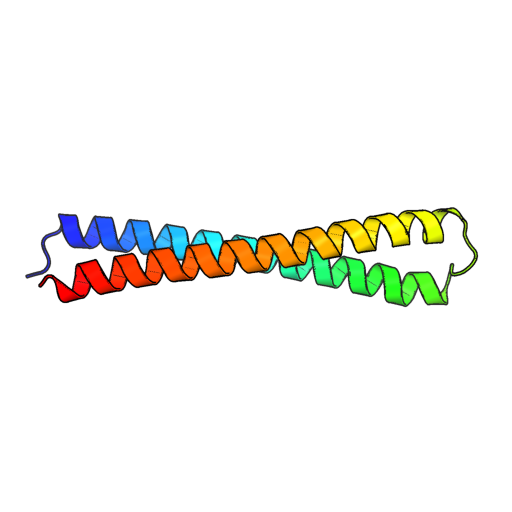3.88]

Secondary structure (DSSP, 8-state):
---HHHHHHHHHHHHHHHHHHHHHHHHHHHHHHHHHHHHHHHHHHTT-HHHHHHHHHHHHHHHHHHHHHHHHHHHHHHHHHHHHHHHTT-

Foldseek 3Di:
DCPPVLVVVLVVLVVLLVVLVVVLVVLVVLLVVLVVCLVVCCVPPVPPPVSVVVNVVSVVSNVVSVVSNVVSVVVNVVSVVVSVVSVVVD